Protein AF-A0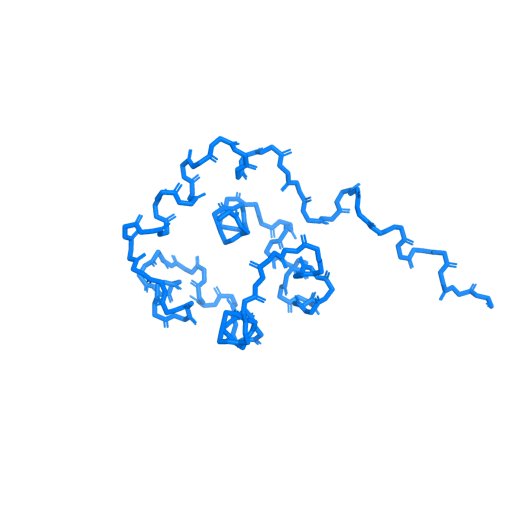A3A0AWU1-F1 (afdb_monomer_lite)

Secondary structure (DSSP, 8-state):
-HHHHHHH-HHHHHHHHH-HHHHHTTS---HHHHHHHHT--TGGGS-HHHHHHHH---HHHHHHHHHSGGGGS--SSSSS--GGG---

Radius of gyration: 12.91 Å; chains: 1; bounding box: 36×30×27 Å

Sequence (88 aa):
MLLGHVWRCTQCREALLAQPELCSVGYKLDQTQRECILKLDDDSFHTVMRLSEASGLSVGELYEAIDHPRARLRHLDGQRYDFRTFRR

Foldseek 3Di:
DLLLLLLVDVVLVVVCQVCVPLLCPPPPDDPLQSVLSPQDDPQCSPDLVSVCVSRVHDSVVSVCSNPPPVSNVDGSPDPDDPPVPPDD

Structure (mmCIF, N/CA/C/O backbone):
data_AF-A0A3A0AWU1-F1
#
_entry.id   AF-A0A3A0AWU1-F1
#
loop_
_atom_site.group_PDB
_atom_site.id
_atom_site.type_symbol
_atom_site.label_atom_id
_atom_site.label_alt_id
_atom_site.label_comp_id
_atom_site.label_asym_id
_atom_site.label_entity_id
_atom_site.label_seq_id
_atom_site.pdbx_PDB_ins_code
_atom_site.Cartn_x
_atom_site.Cartn_y
_atom_site.Cartn_z
_atom_site.occupancy
_atom_site.B_iso_or_equiv
_atom_site.auth_seq_id
_atom_site.auth_comp_id
_atom_site.auth_asym_id
_atom_site.auth_atom_id
_atom_site.pdbx_PDB_model_num
ATOM 1 N N . MET A 1 1 ? 2.146 7.136 -0.517 1.00 76.38 1 MET A N 1
ATOM 2 C CA . MET A 1 1 ? 2.648 7.020 -1.912 1.00 76.38 1 MET A CA 1
ATOM 3 C C . MET A 1 1 ? 2.635 5.583 -2.432 1.00 76.38 1 MET A C 1
ATOM 5 O O . MET A 1 1 ? 1.944 5.355 -3.411 1.00 76.38 1 MET A O 1
ATOM 9 N N . LEU A 1 2 ? 3.349 4.628 -1.808 1.00 86.44 2 LEU A N 1
ATOM 10 C CA . LEU A 1 2 ? 3.330 3.206 -2.210 1.00 86.44 2 LEU A CA 1
ATOM 11 C C . LEU A 1 2 ? 1.905 2.631 -2.199 1.00 86.44 2 LEU A C 1
ATOM 13 O O . LEU A 1 2 ? 1.377 2.294 -3.252 1.00 86.44 2 LEU A O 1
ATOM 17 N N . LEU A 1 3 ? 1.256 2.627 -1.029 1.00 89.75 3 LEU A N 1
ATOM 18 C CA . LEU A 1 3 ? -0.095 2.075 -0.864 1.00 89.75 3 LEU A CA 1
ATOM 19 C C . LEU A 1 3 ? -1.138 2.765 -1.747 1.00 89.75 3 LEU A C 1
ATOM 21 O O . LEU A 1 3 ? -2.002 2.102 -2.300 1.00 89.75 3 LEU A O 1
ATOM 25 N N . GLY A 1 4 ? -1.008 4.075 -1.963 1.00 90.31 4 GLY A N 1
ATOM 26 C CA . GLY A 1 4 ? -1.899 4.809 -2.862 1.00 90.31 4 GLY A CA 1
ATOM 27 C C . GLY A 1 4 ? -1.805 4.372 -4.326 1.00 90.31 4 GLY A C 1
ATOM 28 O O . GLY A 1 4 ? -2.819 4.339 -5.020 1.00 90.31 4 GLY A O 1
ATOM 29 N N . HIS A 1 5 ? -0.610 4.002 -4.800 1.00 90.00 5 HIS A N 1
ATOM 30 C CA . HIS A 1 5 ? -0.449 3.431 -6.139 1.00 90.00 5 HIS A CA 1
ATOM 31 C C . HIS A 1 5 ? -1.012 2.011 -6.200 1.00 90.00 5 HIS A C 1
ATOM 33 O O . HIS A 1 5 ? -1.799 1.688 -7.085 1.00 90.00 5 HIS A O 1
ATOM 39 N N . VAL A 1 6 ? -0.624 1.184 -5.230 1.00 91.56 6 VAL A N 1
ATOM 40 C CA . VAL A 1 6 ? -1.004 -0.229 -5.140 1.00 91.56 6 VAL A CA 1
ATOM 41 C C . VAL A 1 6 ? -2.522 -0.392 -5.042 1.00 91.56 6 VAL A C 1
ATOM 43 O O . VAL A 1 6 ? -3.090 -1.264 -5.686 1.00 91.56 6 VAL A O 1
ATOM 46 N N . TRP A 1 7 ? -3.192 0.515 -4.330 1.00 91.88 7 TRP A N 1
ATOM 47 C CA . TRP A 1 7 ? -4.650 0.589 -4.264 1.00 91.88 7 TRP A CA 1
ATOM 48 C C . TRP A 1 7 ? -5.307 0.737 -5.644 1.00 91.88 7 TRP A C 1
ATOM 50 O O . TRP A 1 7 ? -6.360 0.163 -5.906 1.00 91.88 7 TRP A O 1
ATOM 60 N N . ARG A 1 8 ? -4.695 1.518 -6.542 1.00 88.75 8 ARG A N 1
ATOM 61 C CA . ARG A 1 8 ? -5.241 1.807 -7.878 1.00 88.75 8 ARG A CA 1
ATOM 62 C C . ARG A 1 8 ? -4.761 0.830 -8.953 1.00 88.75 8 ARG A C 1
ATOM 64 O O . ARG A 1 8 ? -5.408 0.727 -9.991 1.00 88.75 8 ARG A O 1
ATOM 71 N N . CYS A 1 9 ? -3.629 0.157 -8.751 1.00 89.94 9 CYS A N 1
ATOM 72 C CA . CYS A 1 9 ? -2.996 -0.692 -9.756 1.00 89.94 9 CYS A CA 1
ATOM 73 C C . CYS A 1 9 ? -2.953 -2.155 -9.309 1.00 89.94 9 CYS A C 1
ATOM 75 O O . CYS A 1 9 ? -2.091 -2.554 -8.528 1.00 89.94 9 CYS A O 1
ATOM 77 N N . THR A 1 10 ? -3.844 -2.965 -9.885 1.00 89.62 10 THR A N 1
ATOM 78 C CA . THR A 1 10 ? -3.975 -4.404 -9.614 1.00 89.62 10 THR A CA 1
ATOM 79 C C . THR A 1 10 ? -2.659 -5.156 -9.799 1.00 89.62 10 THR A C 1
ATOM 81 O O . THR A 1 10 ? -2.276 -5.909 -8.918 1.00 89.62 10 THR A O 1
ATOM 84 N N . GLN A 1 11 ? -1.926 -4.883 -10.883 1.00 89.25 11 GLN A N 1
ATOM 85 C CA . GLN A 1 11 ? -0.640 -5.534 -11.170 1.00 89.25 11 GLN A CA 1
ATOM 86 C C . GLN A 1 11 ? 0.395 -5.260 -10.074 1.00 89.25 11 GLN A C 1
ATOM 88 O O . GLN A 1 11 ? 1.053 -6.161 -9.576 1.00 89.25 11 GLN A O 1
ATOM 93 N N . CYS A 1 12 ? 0.500 -4.004 -9.637 1.00 89.62 12 CYS A N 1
ATOM 94 C CA . CYS A 1 12 ? 1.441 -3.631 -8.585 1.00 89.62 12 CYS A CA 1
ATOM 95 C C . CYS A 1 12 ? 1.013 -4.146 -7.207 1.00 89.62 12 CYS A C 1
ATOM 97 O O . CYS A 1 12 ? 1.870 -4.365 -6.356 1.00 89.62 12 CYS A O 1
ATOM 99 N N . ARG A 1 13 ? -0.287 -4.362 -6.983 1.00 91.88 13 ARG A N 1
ATOM 100 C CA . ARG A 1 13 ? -0.787 -5.096 -5.815 1.00 91.88 13 ARG A CA 1
ATOM 101 C C . ARG A 1 13 ? -0.378 -6.552 -5.853 1.00 91.88 13 ARG A C 1
ATOM 103 O O . ARG A 1 13 ? 0.216 -7.003 -4.886 1.00 91.88 13 ARG A O 1
ATOM 110 N N . GLU A 1 14 ? -0.624 -7.250 -6.951 1.00 91.38 14 GLU A N 1
ATOM 111 C CA . GLU A 1 14 ? -0.204 -8.645 -7.109 1.00 91.38 14 GLU A CA 1
ATOM 112 C C . GLU A 1 14 ? 1.311 -8.790 -6.898 1.00 91.38 14 GLU A C 1
ATOM 114 O O . GLU A 1 14 ? 1.750 -9.660 -6.150 1.00 91.38 14 GLU A O 1
ATOM 119 N N . ALA A 1 15 ? 2.110 -7.876 -7.457 1.00 90.25 15 ALA A N 1
ATOM 120 C CA . ALA A 1 15 ? 3.554 -7.845 -7.243 1.00 90.25 15 ALA A CA 1
ATOM 121 C C . ALA A 1 15 ? 3.943 -7.592 -5.778 1.00 90.25 15 ALA A C 1
ATOM 123 O O . ALA A 1 15 ? 4.803 -8.296 -5.246 1.00 90.25 15 ALA A O 1
ATOM 124 N N . LEU A 1 16 ? 3.299 -6.622 -5.113 1.00 90.50 16 LEU A N 1
ATOM 125 C CA . LEU A 1 16 ? 3.542 -6.330 -3.699 1.00 90.50 16 LEU A CA 1
ATOM 126 C C . LEU A 1 16 ? 3.185 -7.527 -2.815 1.00 90.50 16 LEU A C 1
ATOM 128 O O . LEU A 1 16 ? 3.936 -7.828 -1.899 1.00 90.50 16 LEU A O 1
ATOM 132 N N . LEU A 1 17 ? 2.074 -8.210 -3.087 1.00 91.25 17 LEU A N 1
ATOM 133 C CA . LEU A 1 17 ? 1.645 -9.378 -2.318 1.00 91.25 17 LEU A CA 1
ATOM 134 C C . LEU A 1 17 ? 2.552 -10.590 -2.568 1.00 91.25 17 LEU A C 1
ATOM 136 O O . LEU A 1 17 ? 2.836 -11.348 -1.646 1.00 91.25 17 LEU A O 1
ATOM 140 N N . ALA A 1 18 ? 3.058 -10.757 -3.792 1.00 90.44 18 ALA A N 1
ATOM 141 C CA . ALA A 1 18 ? 3.984 -11.837 -4.118 1.00 90.44 18 ALA A CA 1
ATOM 142 C C . ALA A 1 18 ? 5.388 -11.613 -3.530 1.00 90.44 18 ALA A C 1
ATOM 144 O O . ALA A 1 18 ? 6.043 -12.569 -3.114 1.00 90.44 18 ALA A O 1
ATOM 145 N N . GLN A 1 19 ? 5.884 -10.371 -3.548 1.00 88.94 19 GLN A N 1
ATOM 146 C CA . GLN A 1 19 ? 7.261 -10.025 -3.173 1.00 88.94 19 GLN A CA 1
ATOM 147 C C . GLN A 1 19 ? 7.323 -8.688 -2.400 1.00 88.94 19 GLN A C 1
ATOM 149 O O . GLN A 1 19 ? 7.936 -7.720 -2.873 1.00 88.94 19 GLN A O 1
ATOM 154 N N . PRO A 1 20 ? 6.734 -8.612 -1.190 1.00 88.44 20 PRO A N 1
ATOM 155 C CA . PRO A 1 20 ? 6.565 -7.354 -0.455 1.00 88.44 20 PRO A CA 1
ATOM 156 C C . PRO A 1 20 ? 7.895 -6.683 -0.111 1.00 88.44 20 PRO A C 1
ATOM 158 O O . PRO A 1 20 ? 8.033 -5.463 -0.234 1.00 88.44 20 PRO A O 1
ATOM 161 N N . GLU A 1 21 ? 8.909 -7.474 0.244 1.00 86.56 21 GLU A N 1
ATOM 162 C CA . GLU A 1 21 ? 10.246 -6.970 0.556 1.00 86.56 21 GLU A CA 1
ATOM 163 C C . GLU A 1 21 ? 10.874 -6.267 -0.648 1.00 86.56 21 GLU A C 1
ATOM 165 O O . GLU A 1 21 ? 11.286 -5.112 -0.534 1.00 86.56 21 GLU A O 1
ATOM 170 N N . LEU A 1 22 ? 10.869 -6.912 -1.819 1.00 84.25 22 LEU A N 1
ATOM 171 C CA . LEU A 1 22 ? 11.463 -6.369 -3.044 1.00 84.25 22 LEU A CA 1
ATOM 172 C C . LEU A 1 22 ? 10.725 -5.123 -3.534 1.00 84.25 22 LEU A C 1
ATOM 174 O O . LEU A 1 22 ? 11.356 -4.121 -3.872 1.00 84.25 22 LEU A O 1
ATOM 178 N N . CYS A 1 23 ? 9.392 -5.144 -3.521 1.00 84.69 23 CYS A N 1
ATOM 179 C CA . CYS A 1 23 ? 8.574 -4.009 -3.944 1.00 84.69 23 CYS A CA 1
ATOM 180 C C . CYS A 1 23 ? 8.709 -2.789 -3.016 1.00 84.69 23 CYS A C 1
ATOM 182 O O . CYS A 1 23 ? 8.479 -1.653 -3.443 1.00 84.69 23 CYS A O 1
ATOM 184 N N . SER A 1 24 ? 9.111 -3.004 -1.761 1.00 83.00 24 SER A N 1
ATOM 185 C CA . SER A 1 24 ? 9.351 -1.942 -0.781 1.00 83.00 24 SER A CA 1
ATOM 186 C C . SER A 1 24 ? 10.756 -1.315 -0.876 1.00 83.00 24 SER A C 1
ATOM 188 O O . SER A 1 24 ? 10.999 -0.243 -0.307 1.00 83.00 24 SER A O 1
ATOM 190 N N . VAL A 1 25 ? 11.677 -1.912 -1.648 1.00 81.56 25 VAL A N 1
ATOM 191 C CA . VAL A 1 25 ? 13.051 -1.411 -1.825 1.00 81.56 25 VAL A CA 1
ATOM 192 C C . VAL A 1 25 ? 13.053 -0.012 -2.450 1.00 81.56 25 VAL A C 1
ATOM 194 O O . VAL A 1 25 ? 12.414 0.278 -3.464 1.00 81.56 25 VAL A O 1
ATOM 197 N N . GLY A 1 26 ? 13.819 0.899 -1.846 1.00 79.69 26 GLY A N 1
ATOM 198 C CA . GLY A 1 26 ? 13.949 2.278 -2.320 1.00 79.69 26 GLY A CA 1
ATOM 199 C C . GLY A 1 26 ? 12.780 3.195 -1.943 1.00 79.69 26 GLY A C 1
ATOM 200 O O . GLY A 1 26 ? 12.770 4.354 -2.377 1.00 79.69 26 GLY A O 1
ATOM 201 N N . TYR A 1 27 ? 11.827 2.712 -1.139 1.00 82.56 27 TYR A N 1
ATOM 202 C CA . TYR A 1 27 ? 10.915 3.550 -0.366 1.00 82.56 27 TYR A CA 1
ATOM 203 C C . TYR A 1 27 ? 11.526 3.840 1.008 1.00 82.56 27 TYR A C 1
ATOM 205 O O . TYR A 1 27 ? 12.127 2.975 1.644 1.00 82.56 27 TYR A O 1
ATOM 213 N N . LYS A 1 28 ? 11.390 5.087 1.470 1.00 83.50 28 LYS A N 1
ATOM 214 C CA . LYS A 1 28 ? 11.749 5.453 2.843 1.00 83.50 28 LYS A CA 1
ATOM 215 C C . LYS A 1 28 ? 10.641 4.944 3.759 1.00 83.50 28 LYS A C 1
ATOM 217 O O . LYS A 1 28 ? 9.624 5.614 3.891 1.00 83.50 28 LYS A O 1
ATOM 222 N N . LEU A 1 29 ? 10.839 3.744 4.292 1.00 85.06 29 LEU A N 1
ATOM 223 C CA . LEU A 1 29 ? 9.937 3.087 5.231 1.00 85.06 29 LEU A CA 1
ATOM 224 C C . LEU A 1 29 ? 10.689 2.817 6.528 1.00 85.06 29 LEU A C 1
ATOM 226 O O . LEU A 1 29 ? 11.820 2.314 6.475 1.00 85.06 29 LEU A O 1
ATOM 230 N N . ASP A 1 30 ? 10.066 3.143 7.654 1.00 88.62 30 ASP A N 1
ATOM 231 C CA . ASP A 1 30 ? 10.529 2.691 8.963 1.00 88.62 30 ASP A CA 1
ATOM 232 C C . ASP A 1 30 ? 10.205 1.202 9.190 1.00 88.62 30 ASP A C 1
ATOM 234 O O . ASP A 1 30 ? 9.619 0.527 8.337 1.00 88.62 30 ASP A O 1
ATOM 238 N N . GLN A 1 31 ? 10.651 0.665 10.325 1.00 87.88 31 GLN A N 1
ATOM 239 C CA . GLN A 1 31 ? 10.480 -0.749 10.653 1.00 87.88 31 GLN A CA 1
ATOM 240 C C . GLN A 1 31 ? 8.999 -1.138 10.768 1.00 87.88 31 GLN A C 1
ATOM 242 O O . GLN A 1 31 ? 8.584 -2.136 10.182 1.00 87.88 31 GLN A O 1
ATOM 247 N N . THR A 1 32 ? 8.192 -0.317 11.441 1.00 87.75 32 THR A N 1
ATOM 248 C CA . THR A 1 32 ? 6.755 -0.550 11.624 1.00 87.75 32 THR A CA 1
ATOM 249 C C . THR A 1 32 ? 6.028 -0.585 10.282 1.00 87.75 32 THR A C 1
ATOM 251 O O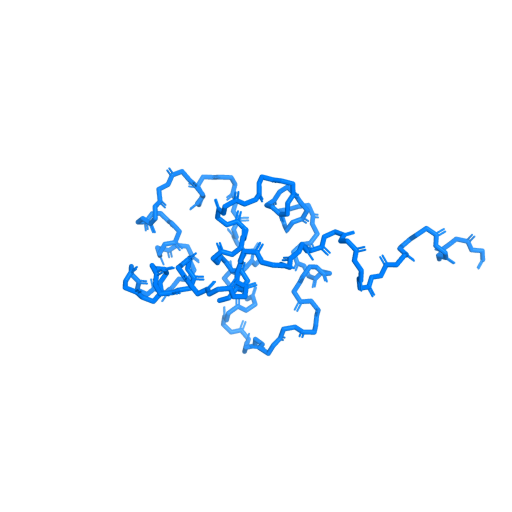 . THR A 1 32 ? 5.251 -1.495 10.008 1.00 87.75 32 THR A O 1
ATOM 254 N N . GLN A 1 33 ? 6.328 0.361 9.394 1.00 88.38 33 GLN A N 1
ATOM 255 C CA . GLN A 1 33 ? 5.734 0.437 8.062 1.00 88.38 33 GLN A CA 1
ATOM 256 C C . GLN A 1 33 ? 6.088 -0.777 7.199 1.00 88.38 33 GLN A C 1
ATOM 258 O O . GLN A 1 33 ? 5.242 -1.269 6.451 1.00 88.38 33 GLN A O 1
ATOM 263 N N . ARG A 1 34 ? 7.326 -1.278 7.296 1.00 89.12 34 ARG A N 1
ATOM 264 C CA . ARG A 1 34 ? 7.736 -2.508 6.602 1.00 89.12 34 ARG A CA 1
ATOM 265 C C . ARG A 1 34 ? 6.968 -3.715 7.118 1.00 89.12 34 ARG A C 1
ATOM 267 O O . ARG A 1 34 ? 6.460 -4.487 6.313 1.00 89.12 34 ARG A O 1
ATOM 274 N N . GLU A 1 35 ? 6.839 -3.852 8.433 1.00 91.19 35 GLU A N 1
ATOM 275 C CA . GLU A 1 35 ? 6.076 -4.940 9.048 1.00 91.19 35 GLU A CA 1
ATOM 276 C C . GLU A 1 35 ? 4.599 -4.909 8.654 1.00 91.19 35 GLU A C 1
ATOM 278 O O . GLU A 1 35 ? 4.017 -5.958 8.393 1.00 91.19 35 GLU A O 1
ATOM 283 N N . CYS A 1 36 ? 4.004 -3.720 8.554 1.00 91.56 36 CYS A N 1
ATOM 284 C CA . CYS A 1 36 ? 2.653 -3.554 8.031 1.00 91.56 36 CYS A CA 1
ATOM 285 C C . CYS A 1 36 ? 2.547 -4.028 6.579 1.00 91.56 36 CYS A C 1
ATOM 287 O O . CYS A 1 36 ? 1.650 -4.800 6.264 1.00 91.56 36 CYS A O 1
ATOM 289 N N . ILE A 1 37 ? 3.482 -3.634 5.706 1.00 90.94 37 ILE A N 1
ATOM 290 C CA . ILE A 1 37 ? 3.489 -4.056 4.294 1.00 90.94 37 ILE A CA 1
ATOM 291 C C . ILE A 1 37 ? 3.615 -5.577 4.155 1.00 90.94 37 ILE A C 1
ATOM 293 O O . ILE A 1 37 ? 2.932 -6.164 3.324 1.00 90.94 37 ILE A O 1
ATOM 297 N N . LEU A 1 38 ? 4.452 -6.213 4.977 1.00 91.00 38 LEU A N 1
ATOM 298 C CA . LEU A 1 38 ? 4.645 -7.668 4.981 1.00 91.00 38 LEU A CA 1
ATOM 299 C C . LEU A 1 38 ? 3.399 -8.451 5.420 1.00 91.00 38 LEU A C 1
ATOM 301 O O . LEU A 1 38 ? 3.295 -9.637 5.123 1.00 91.00 38 LEU A O 1
ATOM 305 N N . LYS A 1 39 ? 2.483 -7.809 6.149 1.00 91.94 39 LYS A N 1
ATOM 306 C CA . LYS A 1 39 ? 1.228 -8.407 6.622 1.00 91.94 39 LYS A CA 1
ATOM 307 C C . LYS A 1 39 ? 0.045 -8.131 5.697 1.00 91.94 39 LYS A C 1
ATOM 309 O O . LYS A 1 39 ? -1.045 -8.612 5.986 1.00 91.94 39 LYS A O 1
ATOM 314 N N . LEU A 1 40 ? 0.235 -7.347 4.634 1.00 93.38 40 LEU A N 1
ATOM 315 C CA . LEU A 1 40 ? -0.827 -7.091 3.669 1.00 93.38 40 LEU A CA 1
ATOM 316 C C . LEU A 1 40 ? -1.149 -8.365 2.893 1.00 93.38 40 LEU A C 1
ATOM 318 O O . LEU A 1 40 ? -0.261 -9.090 2.450 1.00 93.38 40 LEU A O 1
ATOM 322 N N . ASP A 1 41 ? -2.436 -8.573 2.689 1.00 93.88 41 ASP A N 1
ATOM 323 C CA . ASP A 1 41 ? -3.026 -9.642 1.897 1.00 93.88 41 ASP A CA 1
ATOM 324 C C . AS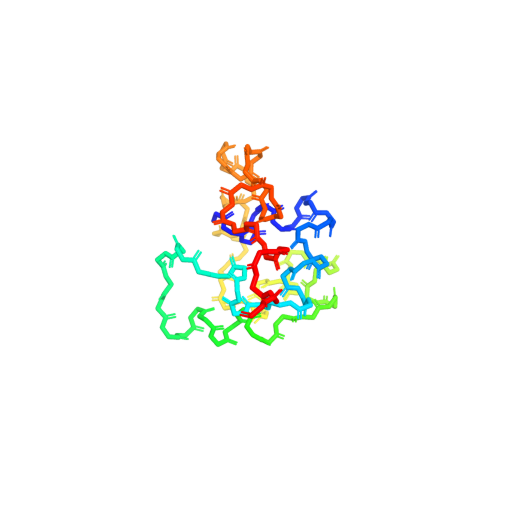P A 1 41 ? -4.070 -9.055 0.936 1.00 93.88 41 ASP A C 1
ATOM 326 O O . ASP A 1 41 ? -4.308 -7.844 0.917 1.00 93.88 41 ASP A O 1
ATOM 330 N N . ASP A 1 42 ? -4.692 -9.896 0.111 1.00 92.12 42 ASP A N 1
ATOM 331 C CA . ASP A 1 42 ? -5.764 -9.453 -0.788 1.00 92.12 42 ASP A CA 1
ATOM 332 C C . ASP A 1 42 ? -6.931 -8.809 -0.022 1.00 92.12 42 ASP A C 1
ATOM 334 O O . ASP A 1 42 ? -7.467 -7.782 -0.457 1.00 92.12 42 ASP A O 1
ATOM 338 N N . ASP A 1 43 ? -7.259 -9.342 1.161 1.00 92.69 43 ASP A N 1
ATOM 339 C CA . ASP A 1 43 ? -8.358 -8.851 1.993 1.00 92.69 43 ASP A CA 1
ATOM 340 C C . ASP A 1 43 ? -8.147 -7.403 2.448 1.00 92.69 43 ASP A C 1
ATOM 342 O O . ASP A 1 43 ? -9.087 -6.597 2.491 1.00 92.69 43 ASP A O 1
ATOM 346 N N . SER A 1 44 ? -6.892 -7.039 2.705 1.00 93.19 44 SER A N 1
ATOM 347 C CA . SER A 1 44 ? -6.473 -5.681 3.041 1.00 93.19 44 SER A CA 1
ATOM 348 C C . SER A 1 44 ? -6.874 -4.669 1.961 1.00 93.19 44 SER A C 1
ATOM 350 O O . SER A 1 44 ? -7.108 -3.502 2.269 1.00 93.19 44 SER A O 1
ATOM 352 N N . PHE A 1 45 ? -7.008 -5.088 0.699 1.00 93.06 45 PHE A N 1
ATOM 353 C CA . PHE A 1 45 ? -7.350 -4.209 -0.422 1.00 93.06 45 PHE A CA 1
ATOM 354 C C . PHE A 1 45 ? -8.844 -4.192 -0.788 1.00 93.06 45 PHE A C 1
ATOM 356 O O . PHE A 1 45 ? -9.219 -3.504 -1.740 1.00 93.06 45 PHE A O 1
ATOM 363 N N . HIS A 1 46 ? -9.720 -4.889 -0.053 1.00 93.62 46 HIS A N 1
ATOM 364 C CA . HIS A 1 46 ? -11.163 -4.875 -0.337 1.00 93.62 46 HIS A CA 1
ATOM 365 C C . HIS A 1 46 ? -11.821 -3.515 -0.077 1.00 93.62 46 HIS A C 1
ATOM 367 O O . HIS A 1 46 ? -12.713 -3.100 -0.817 1.00 93.62 46 HIS A O 1
ATOM 373 N N . THR A 1 47 ? -11.403 -2.812 0.979 1.00 94.12 47 THR A N 1
ATOM 374 C CA . THR A 1 47 ? -11.909 -1.473 1.318 1.00 94.12 47 THR A CA 1
ATOM 375 C C . THR A 1 47 ? -10.786 -0.607 1.882 1.00 94.12 47 THR A C 1
ATOM 377 O O . THR A 1 47 ? -9.845 -1.122 2.482 1.00 94.12 47 THR A O 1
ATOM 380 N N . VAL A 1 48 ? -10.897 0.719 1.743 1.00 92.44 48 VAL A N 1
ATOM 381 C CA . VAL A 1 48 ? -9.904 1.658 2.307 1.00 92.44 48 VAL A CA 1
ATOM 382 C C . VAL A 1 48 ? -9.818 1.519 3.831 1.00 92.44 48 VAL A C 1
ATOM 384 O O . VAL A 1 48 ? -8.752 1.694 4.410 1.00 92.44 48 VAL A O 1
ATOM 387 N N . MET A 1 49 ? -10.924 1.150 4.481 1.00 93.88 49 MET A N 1
ATOM 388 C CA . MET A 1 49 ? -10.974 0.904 5.922 1.00 93.88 49 MET A CA 1
ATOM 389 C C . MET A 1 49 ? -10.157 -0.332 6.320 1.00 93.88 49 MET A C 1
ATOM 391 O O . MET A 1 49 ? -9.362 -0.254 7.248 1.00 93.88 49 MET A O 1
ATOM 395 N N . ARG A 1 50 ? -10.263 -1.437 5.570 1.00 94.31 50 ARG A N 1
ATOM 396 C CA . ARG A 1 50 ? -9.420 -2.626 5.791 1.00 94.31 50 ARG A CA 1
ATOM 397 C C . ARG A 1 50 ? -7.943 -2.329 5.554 1.00 94.31 50 ARG A C 1
ATOM 399 O O . ARG A 1 50 ? -7.099 -2.747 6.340 1.00 94.31 50 ARG A O 1
ATOM 406 N N . LEU A 1 51 ? -7.631 -1.538 4.527 1.00 93.25 51 LEU A N 1
ATOM 407 C CA . LEU A 1 51 ? -6.255 -1.121 4.270 1.00 93.25 51 LEU A CA 1
ATOM 408 C C . LEU A 1 51 ? -5.713 -0.235 5.399 1.00 93.25 51 LEU A C 1
ATOM 410 O O . LEU A 1 51 ? -4.545 -0.349 5.757 1.00 93.25 51 LEU A O 1
ATOM 414 N N . SER A 1 52 ? -6.547 0.641 5.962 1.00 93.81 52 SER A N 1
ATOM 415 C CA . SER A 1 52 ? -6.217 1.467 7.132 1.00 93.81 52 SER A CA 1
ATOM 416 C C . SER A 1 52 ? -5.868 0.597 8.336 1.00 93.81 52 SER A C 1
ATOM 418 O O . SER A 1 52 ? -4.796 0.765 8.913 1.00 93.81 52 SER A O 1
ATOM 420 N N . GLU A 1 53 ? -6.707 -0.392 8.646 1.00 93.25 53 GLU A N 1
ATOM 421 C CA . GLU A 1 53 ? -6.475 -1.343 9.739 1.00 93.25 53 GLU A CA 1
ATOM 422 C C . GLU A 1 53 ? -5.174 -2.138 9.552 1.00 93.25 53 GLU A C 1
ATOM 424 O O . GLU A 1 53 ? -4.379 -2.246 10.483 1.00 93.25 53 GLU A O 1
ATO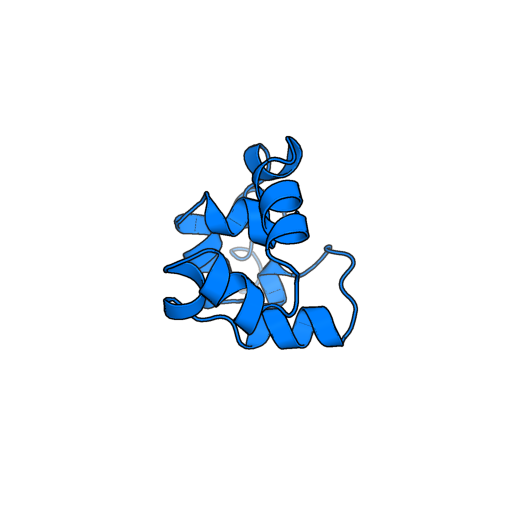M 429 N N . ALA A 1 54 ? -4.921 -2.650 8.345 1.00 92.56 54 ALA A N 1
ATOM 430 C CA . ALA A 1 54 ? -3.742 -3.469 8.062 1.00 92.56 54 ALA A CA 1
ATOM 431 C C . ALA A 1 54 ? -2.438 -2.651 7.986 1.00 92.56 54 ALA A C 1
ATOM 433 O O . ALA A 1 54 ? -1.372 -3.115 8.396 1.00 92.56 54 ALA A O 1
ATOM 434 N N . SER A 1 55 ? -2.507 -1.417 7.472 1.00 89.56 55 SER A N 1
ATOM 435 C CA . SER A 1 55 ? -1.334 -0.547 7.307 1.00 89.56 55 SER A CA 1
ATOM 436 C C . SER A 1 55 ? -1.001 0.307 8.531 1.00 89.56 55 SER A C 1
ATOM 438 O O . SER A 1 55 ? 0.084 0.885 8.577 1.00 89.56 55 SER A O 1
ATOM 440 N N . GLY A 1 56 ? -1.923 0.428 9.491 1.00 89.62 56 GLY A N 1
ATOM 441 C CA . GLY A 1 56 ? -1.800 1.340 10.631 1.00 89.62 56 GLY A CA 1
ATOM 442 C C . GLY A 1 56 ? -1.906 2.825 10.261 1.00 89.62 56 GLY A C 1
ATOM 443 O O . GLY A 1 56 ? -1.726 3.677 11.129 1.00 89.62 56 GLY A O 1
ATOM 444 N N . LEU A 1 57 ? -2.185 3.150 8.994 1.00 90.06 57 LEU A N 1
ATOM 445 C CA . LEU A 1 57 ? -2.413 4.520 8.539 1.00 90.06 57 LEU A CA 1
ATOM 446 C C . LEU A 1 57 ? -3.860 4.921 8.776 1.00 90.06 57 LEU A C 1
ATOM 448 O O . LEU A 1 57 ? -4.766 4.098 8.651 1.00 90.06 57 LEU A O 1
ATOM 452 N N . SER A 1 58 ? -4.105 6.202 9.026 1.00 93.50 58 SER A N 1
ATOM 453 C CA . SER A 1 58 ? -5.468 6.719 9.031 1.00 93.50 58 SER A CA 1
ATOM 454 C C . SER A 1 58 ? -6.082 6.687 7.626 1.00 93.50 58 SER A C 1
ATOM 456 O O . SER A 1 58 ? -5.402 6.775 6.599 1.00 93.50 58 SER A O 1
ATOM 458 N N . VAL A 1 59 ? -7.411 6.625 7.571 1.00 93.00 59 VAL A N 1
ATOM 459 C CA . VAL A 1 59 ? -8.165 6.707 6.311 1.00 93.00 59 VAL A CA 1
ATOM 460 C C . VAL A 1 59 ? -7.854 8.007 5.549 1.00 93.00 59 VAL A C 1
ATOM 462 O O . VAL A 1 59 ? -7.769 7.988 4.323 1.00 93.00 59 VAL A O 1
ATOM 465 N N . GLY A 1 60 ? -7.632 9.121 6.257 1.00 92.56 60 GLY A N 1
ATOM 466 C CA . GLY A 1 60 ? -7.250 10.402 5.653 1.00 92.56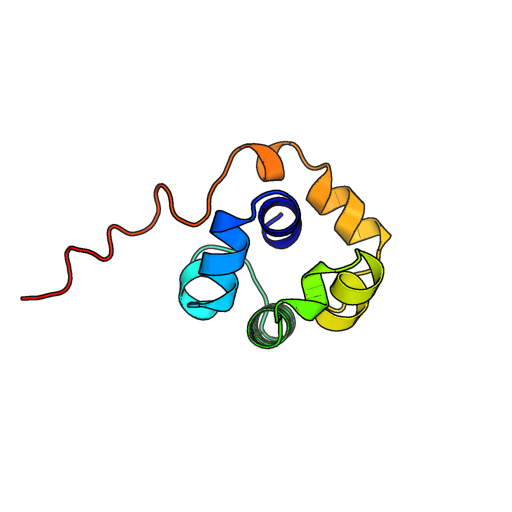 60 GLY A CA 1
ATOM 467 C C . GLY A 1 60 ? -5.901 10.333 4.933 1.00 92.56 60 GLY A C 1
ATOM 468 O O . GLY A 1 60 ? -5.822 10.667 3.754 1.00 92.56 60 GLY A O 1
ATOM 469 N N . GLU A 1 61 ? -4.868 9.809 5.597 1.00 91.31 61 GLU A N 1
ATOM 470 C CA . GLU A 1 61 ? -3.533 9.625 5.004 1.00 91.31 61 GLU A CA 1
ATOM 471 C C . GLU A 1 61 ? -3.558 8.674 3.800 1.00 91.31 61 GLU A C 1
ATOM 473 O O . GLU A 1 61 ? -2.821 8.863 2.827 1.00 91.31 61 GLU A O 1
ATOM 478 N N . LEU A 1 62 ? -4.420 7.653 3.835 1.00 91.94 62 LEU A N 1
ATOM 479 C CA . LEU A 1 62 ? -4.626 6.768 2.693 1.00 91.94 62 LEU A CA 1
ATOM 480 C C . LEU A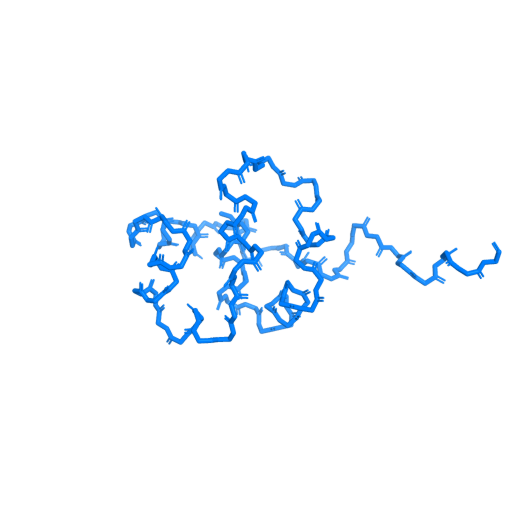 1 62 ? -5.251 7.505 1.513 1.00 91.94 62 LEU A C 1
ATOM 482 O O . LEU A 1 62 ? -4.736 7.376 0.403 1.00 91.94 62 LEU A O 1
ATOM 486 N N . TYR A 1 63 ? -6.305 8.297 1.722 1.00 93.00 63 TYR A N 1
ATOM 487 C CA . TYR A 1 63 ? -6.894 9.093 0.644 1.00 93.00 63 TYR A CA 1
ATOM 488 C C . TYR A 1 63 ? -5.900 10.102 0.071 1.00 93.00 63 TYR A C 1
ATOM 490 O O . TYR A 1 63 ? -5.738 10.164 -1.147 1.00 93.00 63 TYR A O 1
ATOM 498 N N . GLU A 1 64 ? -5.146 10.803 0.918 1.00 92.12 64 GLU A N 1
ATOM 499 C CA . GLU A 1 64 ? -4.072 11.689 0.464 1.00 92.12 64 GLU A CA 1
ATOM 500 C C . GLU A 1 64 ? -3.039 10.932 -0.376 1.00 92.12 64 GLU A C 1
ATOM 502 O O . GLU A 1 64 ? -2.647 11.382 -1.453 1.00 92.12 64 GLU A O 1
ATOM 507 N N . ALA A 1 65 ? -2.624 9.741 0.064 1.00 90.06 65 ALA A N 1
ATOM 508 C CA . ALA A 1 65 ? -1.696 8.904 -0.682 1.00 90.06 65 ALA A CA 1
ATOM 509 C C . ALA A 1 65 ? -2.274 8.415 -2.020 1.00 90.06 65 ALA A C 1
ATOM 511 O O . ALA A 1 65 ? -1.520 8.325 -2.990 1.00 90.06 65 ALA A O 1
ATOM 512 N N . ILE A 1 66 ? -3.564 8.073 -2.059 1.00 90.50 66 ILE A N 1
ATOM 513 C CA . ILE A 1 66 ? -4.310 7.600 -3.235 1.00 90.50 66 ILE A CA 1
ATOM 514 C C . ILE A 1 66 ? -4.492 8.729 -4.258 1.00 90.50 66 ILE A C 1
ATOM 516 O O . ILE A 1 66 ? -4.412 8.488 -5.469 1.00 90.50 66 ILE A O 1
ATOM 520 N N . ASP A 1 67 ? -4.726 9.954 -3.798 1.00 91.00 67 ASP A N 1
ATOM 521 C CA . ASP A 1 67 ? -4.946 11.119 -4.657 1.00 91.00 67 ASP A CA 1
ATOM 522 C C . ASP A 1 67 ? -3.667 11.860 -5.028 1.00 91.00 67 ASP A C 1
ATOM 524 O O . ASP A 1 67 ? -3.656 12.621 -6.000 1.00 91.00 67 ASP A O 1
ATOM 528 N N . HIS A 1 68 ? -2.561 11.561 -4.348 1.00 87.62 68 HIS A N 1
ATOM 529 C CA . HIS A 1 68 ? -1.264 12.128 -4.663 1.00 87.62 68 HIS A CA 1
ATOM 530 C C . HIS A 1 68 ? -0.892 11.879 -6.145 1.00 87.62 68 HIS A C 1
ATOM 532 O O . HIS A 1 68 ? -0.817 10.723 -6.573 1.00 87.62 68 HIS A O 1
ATOM 538 N N . PRO A 1 69 ? -0.545 12.910 -6.945 1.00 84.38 69 PRO A N 1
ATOM 539 C CA . PRO A 1 69 ? -0.290 12.764 -8.385 1.00 84.38 69 PRO A CA 1
ATOM 540 C C . PRO A 1 69 ? 0.746 11.687 -8.724 1.00 84.38 69 PRO A C 1
ATOM 542 O O . PRO A 1 69 ? 0.579 10.896 -9.648 1.00 84.38 69 PRO A O 1
ATOM 545 N N . ARG A 1 70 ? 1.807 11.594 -7.918 1.00 80.12 70 ARG A N 1
ATOM 546 C CA . ARG A 1 70 ? 2.864 10.585 -8.096 1.00 80.12 70 ARG A CA 1
ATOM 547 C C . ARG A 1 70 ? 2.409 9.141 -7.844 1.00 80.12 70 ARG A C 1
ATOM 549 O O . ARG A 1 70 ? 3.071 8.239 -8.346 1.00 80.12 70 ARG A O 1
ATOM 556 N N . ALA A 1 71 ? 1.309 8.910 -7.125 1.00 81.50 71 ALA A N 1
ATOM 557 C CA . ALA A 1 71 ? 0.720 7.577 -6.993 1.00 81.50 71 ALA A CA 1
ATOM 558 C C . ALA A 1 71 ? 0.120 7.083 -8.321 1.00 81.50 71 ALA A C 1
ATOM 560 O O . ALA A 1 71 ? -0.019 5.885 -8.527 1.00 81.50 71 ALA A O 1
ATOM 561 N N . ARG A 1 72 ? -0.182 7.984 -9.262 1.00 76.19 72 ARG A N 1
ATOM 562 C CA . ARG A 1 72 ? -0.732 7.640 -10.583 1.00 76.19 72 ARG A CA 1
ATOM 563 C C . ARG A 1 72 ? 0.339 7.405 -11.649 1.00 76.19 72 ARG A C 1
ATOM 565 O O . ARG A 1 72 ? 0.025 6.912 -12.721 1.00 76.19 72 ARG A O 1
ATOM 572 N N . LEU A 1 73 ? 1.590 7.772 -11.371 1.00 69.06 73 LEU A N 1
ATOM 573 C CA . LEU A 1 73 ? 2.650 7.861 -12.383 1.00 69.06 73 LEU A CA 1
ATOM 574 C C . LEU A 1 73 ? 3.709 6.759 -12.281 1.00 69.06 73 LEU A C 1
ATOM 576 O O . LEU A 1 73 ? 4.630 6.734 -13.093 1.00 69.06 73 LEU A O 1
ATOM 580 N N . ARG A 1 74 ? 3.652 5.890 -11.264 1.00 69.38 74 ARG A N 1
ATOM 581 C CA . ARG A 1 74 ? 4.778 5.005 -10.945 1.00 69.38 74 ARG A CA 1
ATOM 582 C C . ARG A 1 74 ? 4.342 3.580 -10.623 1.00 69.38 74 ARG A C 1
ATOM 584 O O . ARG A 1 74 ? 3.917 3.333 -9.503 1.00 69.38 74 ARG A O 1
ATOM 591 N N . HIS A 1 75 ? 4.545 2.667 -11.571 1.00 81.06 75 HIS A N 1
ATOM 592 C CA . HIS A 1 75 ? 4.422 1.225 -11.345 1.00 81.06 75 HIS A CA 1
ATOM 593 C C . HIS A 1 75 ? 5.572 0.666 -10.503 1.00 81.06 75 HIS A C 1
ATOM 595 O O . HIS A 1 75 ? 6.705 1.153 -10.579 1.00 81.06 75 HIS A O 1
ATOM 601 N N . LEU A 1 76 ? 5.270 -0.377 -9.728 1.00 72.50 76 LEU A N 1
ATOM 602 C CA . LEU A 1 76 ? 6.246 -1.165 -8.975 1.00 72.50 76 LEU A CA 1
ATOM 603 C C . LEU A 1 76 ? 7.024 -2.123 -9.884 1.00 72.50 76 LEU A C 1
ATOM 605 O O . LEU A 1 76 ? 8.244 -2.189 -9.770 1.00 72.50 76 LEU A O 1
ATOM 609 N N . ASP A 1 77 ? 6.351 -2.749 -10.853 1.00 57.44 77 ASP A N 1
ATOM 610 C CA . ASP A 1 77 ? 6.952 -3.739 -11.764 1.00 57.44 77 ASP A CA 1
ATOM 611 C C . ASP A 1 77 ? 7.789 -3.150 -12.913 1.00 57.44 77 ASP A C 1
ATOM 613 O O . ASP A 1 77 ? 8.439 -3.878 -13.656 1.00 57.44 77 ASP A O 1
ATOM 617 N N . GLY A 1 78 ? 7.783 -1.828 -13.111 1.00 49.56 78 GLY A N 1
ATOM 618 C CA . GLY A 1 78 ? 8.153 -1.265 -14.415 1.00 49.56 78 GLY A CA 1
ATOM 619 C C . GLY A 1 78 ? 9.615 -0.867 -14.646 1.00 49.56 78 GLY A C 1
ATOM 620 O O . GLY A 1 78 ? 10.065 -0.919 -15.787 1.00 49.56 78 GLY A O 1
ATOM 621 N N . GLN A 1 79 ? 10.357 -0.384 -13.643 1.00 48.56 79 GLN A N 1
ATOM 622 C CA . GLN A 1 79 ? 11.630 0.332 -13.905 1.00 48.56 79 GLN A CA 1
ATOM 623 C C . GLN A 1 79 ? 12.584 0.412 -12.692 1.00 48.56 79 GLN A C 1
ATOM 625 O O . GLN A 1 79 ? 13.316 1.395 -12.555 1.00 48.56 79 GLN A O 1
ATOM 630 N N . ARG A 1 80 ? 12.578 -0.541 -11.747 1.00 48.84 80 ARG A N 1
ATOM 631 C CA . ARG A 1 80 ? 13.609 -0.524 -10.682 1.00 48.84 80 ARG A CA 1
ATOM 632 C C . ARG A 1 80 ? 14.511 -1.740 -10.616 1.00 48.84 80 ARG A C 1
ATOM 634 O O . ARG A 1 80 ? 15.664 -1.531 -10.274 1.00 48.84 80 ARG A O 1
ATOM 641 N N . TYR A 1 81 ? 14.077 -2.926 -11.026 1.00 42.72 81 TYR A N 1
ATOM 642 C CA . TYR A 1 81 ? 14.974 -4.075 -11.127 1.00 42.72 81 TYR A CA 1
ATOM 643 C C . TYR A 1 81 ? 14.508 -5.017 -12.236 1.00 42.72 81 TYR A C 1
ATOM 645 O O . TYR A 1 81 ? 13.457 -5.641 -12.133 1.00 42.72 81 TYR A O 1
ATOM 653 N N . ASP A 1 82 ? 15.311 -5.120 -13.294 1.00 40.06 82 ASP A N 1
ATOM 654 C CA . ASP A 1 82 ? 15.279 -6.251 -14.216 1.00 40.06 82 ASP A CA 1
ATOM 655 C C . ASP A 1 82 ? 15.739 -7.494 -13.433 1.00 40.06 82 ASP A C 1
ATOM 657 O O . ASP A 1 82 ? 16.925 -7.786 -13.315 1.00 40.06 82 ASP A O 1
ATOM 661 N N . PHE A 1 83 ? 14.800 -8.191 -12.792 1.00 44.72 83 PHE A N 1
ATOM 662 C CA . PHE A 1 83 ? 15.098 -9.426 -12.058 1.00 44.72 83 PHE A CA 1
ATOM 663 C C . PHE A 1 83 ? 15.331 -10.627 -12.992 1.00 44.72 83 PHE A C 1
ATOM 665 O O . PHE A 1 83 ? 15.563 -11.737 -12.512 1.00 44.72 83 PHE A O 1
ATOM 672 N N . ARG A 1 84 ? 15.324 -10.446 -14.325 1.00 42.38 84 ARG A N 1
ATOM 673 C CA . ARG A 1 84 ? 15.690 -11.520 -15.262 1.00 42.38 84 ARG A CA 1
ATOM 674 C C . ARG A 1 84 ? 17.204 -11.685 -15.424 1.00 42.38 84 ARG A C 1
ATOM 676 O O . ARG A 1 84 ? 17.619 -12.648 -16.063 1.00 42.38 84 ARG A O 1
ATOM 683 N N . THR A 1 85 ? 18.035 -10.835 -14.814 1.00 43.28 85 THR A N 1
ATOM 684 C CA . THR A 1 85 ? 19.502 -10.877 -14.983 1.00 43.28 85 THR A CA 1
ATOM 685 C C . THR A 1 85 ? 20.302 -11.537 -13.855 1.00 43.28 85 THR A C 1
ATOM 687 O O . THR A 1 85 ? 21.515 -11.650 -13.993 1.00 43.28 85 THR A O 1
ATOM 690 N N . PHE A 1 86 ? 19.681 -12.063 -12.790 1.00 40.25 86 PHE A N 1
ATOM 691 C CA . PHE A 1 86 ? 20.388 -12.835 -11.745 1.00 40.25 86 PHE A CA 1
ATOM 692 C C . PHE A 1 86 ? 20.055 -14.338 -11.786 1.00 40.25 86 PHE A C 1
ATOM 694 O O . PHE A 1 86 ? 19.667 -14.968 -10.807 1.00 40.25 86 PHE A O 1
ATOM 701 N N . ARG A 1 87 ? 20.235 -14.938 -12.964 1.00 41.09 87 ARG A N 1
ATOM 702 C CA . ARG A 1 87 ? 20.627 -16.348 -13.082 1.00 41.09 87 ARG A CA 1
ATOM 703 C C . ARG A 1 87 ? 21.822 -16.436 -14.022 1.00 41.09 87 ARG A C 1
ATOM 705 O O . ARG A 1 87 ? 21.638 -16.575 -15.230 1.00 41.09 87 ARG A O 1
ATOM 712 N N . ARG A 1 88 ? 23.026 -16.372 -13.462 1.00 38.88 88 ARG A N 1
ATOM 713 C CA . ARG A 1 88 ? 24.198 -17.116 -13.932 1.00 38.88 88 ARG A CA 1
ATOM 714 C C . ARG A 1 88 ? 25.259 -17.155 -12.849 1.00 38.88 88 ARG A C 1
ATOM 716 O O . ARG A 1 88 ? 25.461 -16.102 -12.212 1.00 38.88 88 ARG A O 1
#

pLDDT: mean 82.54, std 15.97, range [38.88, 94.31]